Protein AF-A0AAV5TJH9-F1 (afdb_monomer)

Solvent-accessible surface area (backbone atoms only — not comparable to full-atom values): 5012 Å² total; per-residue (Å²): 113,69,70,63,49,56,52,49,54,56,49,61,71,73,48,97,59,59,70,67,48,49,50,36,52,51,53,27,44,50,32,51,50,54,33,5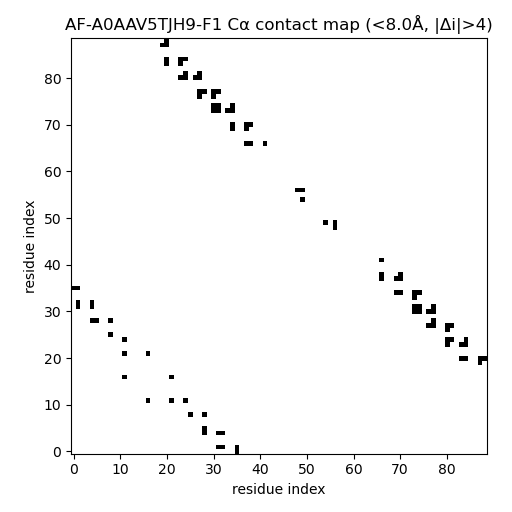2,51,51,52,50,51,51,52,49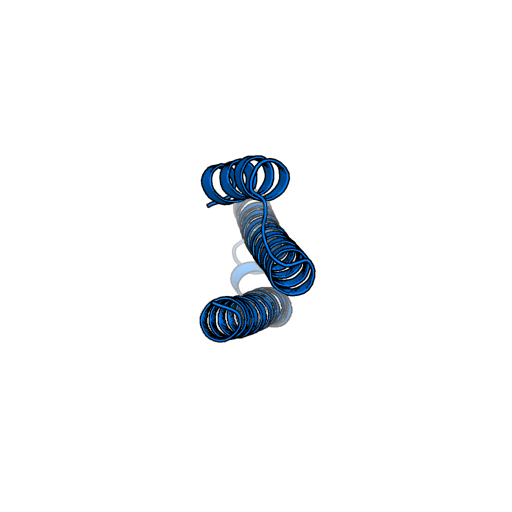,56,50,58,60,51,66,74,80,44,75,84,69,70,84,64,51,62,65,60,58,47,54,52,51,53,50,40,52,51,30,49,53,53,30,51,53,28,52,50,51,45,60,73,72,104

pLDDT: mean 71.46, std 11.89, range [45.25, 86.06]

Mean predicted aligned error: 9.9 Å

Sequence (89 aa):
GLVSSSLIFIAVRKCTLHPNCKALIILWMTAQIIMNLSIIIYSLVFMFIEHEGAPEFIHFPVHRRYFIENSLRFYYVSCFMEFGISFER

Secondary structure (DSSP, 8-state):
-HHHHHHHHHHHHHS---HHHHHHHHHHHHHHHHHHHHHHHHHHHHHHHHHHS-GGGGG-HHHHHHHHHHHHHHHHHHHHHHHHHHH--

Structure (mmCIF, N/CA/C/O backbone):
data_AF-A0AAV5TJH9-F1
#
_entry.id   AF-A0AAV5TJH9-F1
#
loop_
_atom_site.group_PDB
_atom_site.id
_atom_site.type_symbol
_atom_site.label_atom_id
_atom_site.label_alt_id
_atom_site.label_comp_id
_atom_site.label_asym_id
_atom_site.label_entity_id
_atom_site.label_seq_id
_atom_site.pdbx_PDB_ins_code
_atom_site.Cartn_x
_atom_site.Cartn_y
_atom_site.Cartn_z
_atom_site.occupancy
_atom_site.B_iso_or_equiv
_atom_site.auth_seq_id
_atom_site.auth_comp_id
_atom_site.auth_asym_id
_atom_site.auth_atom_id
_atom_site.pdbx_PDB_model_num
ATOM 1 N N . GLY A 1 1 ? -2.342 10.346 -2.809 1.00 51.47 1 GLY A N 1
ATOM 2 C CA . GLY A 1 1 ? -2.379 9.146 -1.948 1.00 51.47 1 GLY A CA 1
ATOM 3 C C . GLY A 1 1 ? -1.680 9.351 -0.611 1.00 51.47 1 GLY A C 1
ATOM 4 O O . GLY A 1 1 ? -2.338 9.324 0.423 1.00 51.47 1 GLY A O 1
ATOM 5 N N . LEU A 1 2 ? -0.362 9.583 -0.614 1.00 52.97 2 LEU A N 1
ATOM 6 C CA . LEU A 1 2 ? 0.459 9.666 0.609 1.00 52.97 2 LEU A CA 1
ATOM 7 C C . LEU A 1 2 ? 0.013 10.747 1.611 1.00 52.97 2 LEU A C 1
ATOM 9 O O . LEU A 1 2 ? -0.132 10.447 2.789 1.00 52.97 2 LEU A O 1
ATOM 13 N N . VAL A 1 3 ? -0.287 11.968 1.152 1.00 52.38 3 VAL A N 1
ATOM 14 C CA . VAL A 1 3 ? -0.688 13.086 2.035 1.00 52.38 3 VAL A CA 1
ATOM 15 C C . VAL A 1 3 ? -1.975 12.777 2.813 1.00 52.38 3 VAL A C 1
ATOM 17 O O . VAL A 1 3 ? -2.042 13.013 4.016 1.00 52.38 3 VAL A O 1
ATOM 20 N N . SER A 1 4 ? -2.973 12.177 2.157 1.00 59.09 4 SER A N 1
ATOM 21 C CA . SER A 1 4 ? -4.238 11.783 2.794 1.00 59.09 4 SER A CA 1
ATOM 22 C C . SER A 1 4 ? -4.041 10.687 3.846 1.00 59.09 4 SER A C 1
ATOM 24 O O . SER A 1 4 ? -4.643 10.746 4.914 1.00 59.09 4 SER A O 1
ATOM 26 N N . SER A 1 5 ? -3.146 9.732 3.578 1.00 60.66 5 SER A N 1
ATOM 27 C CA . SER A 1 5 ? -2.825 8.636 4.504 1.00 60.66 5 SER A CA 1
ATOM 28 C C . SER A 1 5 ? -2.113 9.161 5.760 1.00 60.66 5 SER A C 1
ATOM 30 O O . SER A 1 5 ? -2.452 8.789 6.879 1.00 60.66 5 SER A O 1
ATOM 32 N N . SER A 1 6 ? -1.185 10.108 5.598 1.00 60.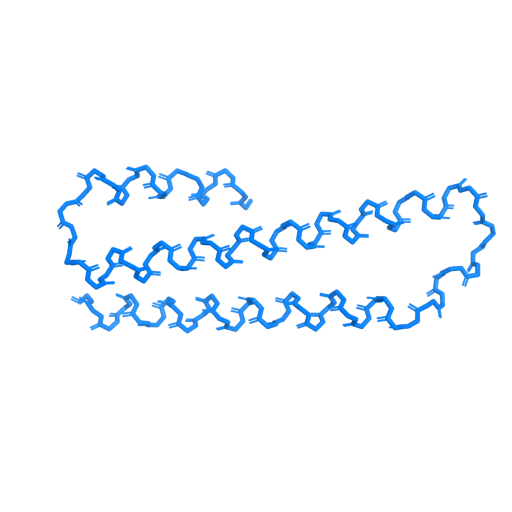81 6 SER A N 1
ATOM 33 C CA . SER A 1 6 ? -0.463 10.735 6.713 1.00 60.81 6 SER A CA 1
ATOM 34 C C . SER A 1 6 ? -1.365 11.584 7.619 1.00 60.81 6 SER A C 1
ATOM 36 O O . SER A 1 6 ? -1.185 11.598 8.836 1.00 60.81 6 SER A O 1
ATOM 38 N N . LEU A 1 7 ? -2.360 12.275 7.052 1.00 60.91 7 LEU A N 1
ATOM 39 C CA . LEU A 1 7 ? -3.319 13.081 7.820 1.00 60.91 7 LEU A CA 1
ATOM 40 C C . LEU A 1 7 ? -4.265 12.213 8.663 1.00 60.91 7 LEU A C 1
ATOM 42 O O . LEU A 1 7 ? -4.547 12.549 9.816 1.00 60.91 7 LEU A O 1
ATOM 46 N N . ILE A 1 8 ? -4.694 11.064 8.131 1.00 66.12 8 ILE A N 1
ATOM 47 C CA . ILE A 1 8 ? -5.522 10.099 8.868 1.00 66.12 8 ILE A CA 1
ATOM 48 C C . ILE A 1 8 ? -4.750 9.523 10.066 1.00 66.12 8 ILE A C 1
ATOM 50 O O . ILE A 1 8 ? -5.328 9.368 11.141 1.00 66.12 8 ILE A O 1
ATOM 54 N N . PHE A 1 9 ? -3.433 9.316 9.953 1.00 63.00 9 PHE A N 1
ATOM 55 C CA . PHE A 1 9 ? -2.598 8.843 11.069 1.00 63.00 9 PHE A CA 1
ATOM 56 C C . PHE A 1 9 ? -2.617 9.802 12.262 1.00 63.00 9 PHE A C 1
ATOM 58 O O . PHE A 1 9 ? -2.728 9.383 13.419 1.00 63.00 9 PHE A O 1
ATOM 65 N N . ILE A 1 10 ? -2.551 11.104 11.982 1.00 61.03 10 ILE A N 1
ATOM 66 C CA . ILE A 1 10 ? -2.590 12.152 13.005 1.00 61.03 10 ILE A CA 1
ATOM 67 C C . ILE A 1 10 ? -3.979 12.216 13.651 1.00 61.03 10 ILE A C 1
ATOM 69 O O . ILE A 1 10 ? -4.078 12.323 14.875 1.00 61.03 10 ILE A O 1
ATOM 73 N N . ALA A 1 11 ? -5.045 12.099 12.854 1.00 60.75 11 ALA A N 1
ATOM 74 C CA . ALA A 1 11 ? -6.419 12.102 13.350 1.00 60.75 11 ALA A CA 1
ATOM 75 C C . ALA A 1 11 ? -6.704 10.893 14.261 1.00 60.75 11 ALA A C 1
ATOM 77 O O . ALA A 1 11 ? -7.188 11.051 15.379 1.00 60.75 11 ALA A O 1
ATOM 78 N N . VAL A 1 12 ? -6.300 9.693 13.843 1.00 61.75 12 VAL A N 1
ATOM 79 C CA . VAL A 1 12 ? -6.498 8.435 14.589 1.00 61.75 12 VAL A CA 1
ATOM 80 C C . VAL A 1 12 ? -5.721 8.416 15.905 1.00 61.75 12 VAL A C 1
ATOM 82 O O . VAL A 1 12 ? -6.160 7.807 16.880 1.00 61.75 12 VAL A O 1
ATOM 85 N N . ARG A 1 13 ? -4.579 9.111 15.985 1.00 60.12 13 ARG A N 1
ATOM 86 C CA . ARG A 1 13 ? -3.864 9.286 17.258 1.00 60.12 13 ARG A CA 1
ATOM 87 C C . ARG A 1 13 ? -4.580 10.211 18.239 1.00 60.12 13 ARG A C 1
ATOM 89 O O . ARG A 1 13 ? -4.367 10.046 19.437 1.00 60.12 13 ARG A O 1
ATOM 96 N N . LYS A 1 14 ? -5.385 11.158 17.751 1.00 60.06 14 LYS A N 1
ATOM 97 C CA . LYS A 1 14 ? -6.111 12.139 18.572 1.00 60.06 14 LYS A CA 1
ATOM 98 C C . LYS A 1 14 ? -7.540 11.711 18.930 1.00 60.06 14 LYS A C 1
ATOM 100 O O . LYS A 1 14 ? -8.089 12.248 19.885 1.00 60.06 14 LYS A O 1
ATOM 105 N N . CYS A 1 15 ? -8.130 10.756 18.212 1.00 62.56 15 CYS A N 1
ATOM 106 C CA . CYS A 1 15 ? -9.457 10.216 18.515 1.00 62.56 15 CYS A CA 1
ATOM 107 C C . CYS A 1 15 ? -9.408 9.065 19.539 1.00 62.56 15 CYS A C 1
ATOM 109 O O . CYS A 1 15 ? -8.544 8.188 19.476 1.00 62.56 15 CYS A O 1
ATOM 111 N N . THR A 1 16 ? -10.383 9.025 20.449 1.00 65.94 16 THR A N 1
ATOM 112 C CA . THR A 1 16 ? -10.669 7.889 21.340 1.00 65.94 16 THR A CA 1
ATOM 113 C C . THR A 1 16 ? -11.351 6.765 20.555 1.00 65.94 16 THR A C 1
ATOM 115 O O . THR A 1 16 ? -12.569 6.629 20.553 1.00 65.94 16 THR A O 1
ATOM 118 N N . LEU A 1 17 ? -10.551 5.979 19.835 1.00 71.31 17 LEU A N 1
ATOM 119 C CA . LEU A 1 17 ? -10.988 4.767 19.134 1.00 71.31 17 LEU A CA 1
ATOM 120 C C . LEU A 1 17 ? -10.706 3.518 19.979 1.00 71.31 17 LEU A C 1
ATOM 122 O O . LEU A 1 17 ? -9.734 3.491 20.738 1.00 71.31 17 LEU A O 1
ATOM 126 N N . HIS A 1 18 ? -11.520 2.471 19.798 1.00 79.81 18 HIS A N 1
ATOM 127 C CA . HIS A 1 18 ? -11.259 1.148 20.369 1.00 79.81 18 HIS A CA 1
ATOM 128 C C . HIS A 1 18 ? -9.850 0.671 19.948 1.00 79.81 18 HIS A C 1
ATOM 130 O O . HIS A 1 18 ? -9.468 0.872 18.787 1.00 79.81 18 HIS A O 1
ATOM 136 N N . PRO A 1 19 ? -9.043 0.076 20.849 1.00 80.81 19 PRO A N 1
ATOM 137 C CA . PRO A 1 19 ? -7.661 -0.307 20.555 1.00 80.81 19 PRO A CA 1
ATOM 138 C C . PRO A 1 19 ? -7.524 -1.210 19.320 1.00 80.81 19 PRO A C 1
ATOM 140 O O . PRO A 1 19 ? -6.580 -1.024 18.552 1.00 80.81 19 PRO A O 1
ATOM 143 N N . ASN A 1 20 ? -8.488 -2.104 19.069 1.00 81.25 20 ASN A N 1
ATOM 144 C CA . ASN A 1 20 ? -8.504 -2.950 17.869 1.00 81.25 20 ASN A CA 1
ATOM 145 C C . ASN A 1 20 ? -8.697 -2.125 16.593 1.00 81.25 20 ASN A C 1
ATOM 147 O O . ASN A 1 20 ? -7.909 -2.236 15.657 1.00 81.25 20 ASN A O 1
ATOM 151 N N . CYS A 1 21 ? -9.688 -1.230 16.579 1.00 80.00 21 CYS A N 1
ATOM 152 C CA . CYS A 1 21 ? -9.945 -0.326 15.459 1.00 80.00 21 CYS A CA 1
ATOM 153 C C . CYS A 1 21 ? -8.721 0.567 15.179 1.00 80.00 21 CYS A C 1
ATOM 155 O O . CYS A 1 21 ? -8.306 0.740 14.035 1.00 80.00 21 CYS A O 1
ATOM 157 N N . LYS A 1 22 ? -8.049 1.053 16.231 1.00 81.31 22 LYS A N 1
ATOM 158 C CA . LYS A 1 22 ? -6.798 1.814 16.106 1.00 81.31 22 LYS A CA 1
ATOM 159 C C . LYS A 1 22 ? -5.674 0.987 15.474 1.00 81.31 22 LYS A C 1
ATOM 161 O O . LYS A 1 22 ? -4.975 1.499 14.601 1.00 81.31 22 LYS A O 1
ATOM 166 N N . ALA A 1 23 ? -5.504 -0.271 15.885 1.00 83.38 23 ALA A N 1
ATOM 167 C CA . ALA A 1 23 ? -4.512 -1.173 15.303 1.00 83.38 23 ALA A CA 1
ATOM 168 C C . ALA A 1 23 ? -4.811 -1.474 13.823 1.00 83.38 23 ALA A C 1
ATOM 170 O O . ALA A 1 23 ? -3.910 -1.372 12.992 1.00 83.38 23 ALA A O 1
ATOM 171 N N . LEU A 1 24 ? -6.072 -1.753 13.479 1.00 82.69 24 LEU A N 1
ATOM 172 C CA . LEU A 1 24 ? -6.510 -2.002 12.102 1.00 82.69 24 LEU A CA 1
ATOM 173 C C . LEU A 1 24 ? -6.286 -0.788 11.196 1.00 82.69 24 LEU A C 1
ATOM 175 O O . LEU A 1 24 ? -5.769 -0.934 10.091 1.00 82.69 24 LEU A O 1
ATOM 179 N N . ILE A 1 25 ? -6.594 0.420 11.675 1.00 83.50 25 ILE A N 1
ATOM 180 C CA . ILE A 1 25 ? -6.359 1.650 10.911 1.00 83.50 25 ILE A CA 1
ATOM 181 C C . ILE A 1 25 ? -4.857 1.897 10.701 1.00 83.50 25 ILE A C 1
ATOM 183 O O . ILE A 1 25 ? -4.447 2.303 9.614 1.00 83.50 25 ILE A O 1
ATOM 187 N N . ILE A 1 26 ? -4.014 1.630 11.707 1.00 84.38 26 ILE A N 1
ATOM 188 C CA . ILE A 1 26 ? -2.554 1.725 11.555 1.00 84.38 26 ILE A CA 1
ATOM 189 C C . ILE A 1 26 ? -2.061 0.725 10.502 1.00 84.38 26 ILE A C 1
ATOM 191 O O . ILE A 1 26 ? -1.3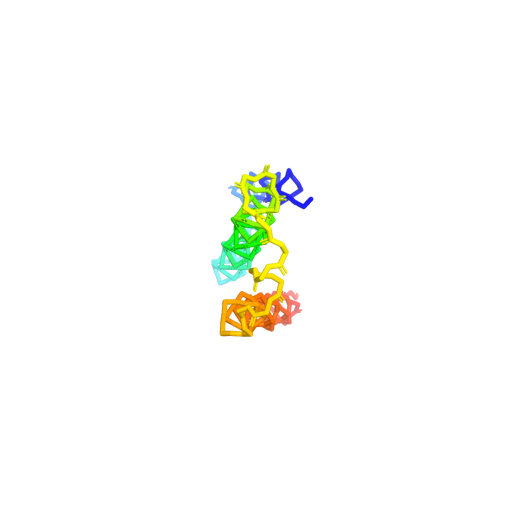29 1.122 9.598 1.00 84.38 26 ILE A O 1
ATOM 195 N N . LEU A 1 27 ? -2.493 -0.538 10.575 1.00 84.75 27 LEU A N 1
ATOM 196 C CA . LEU A 1 27 ? -2.127 -1.577 9.606 1.00 84.75 27 LEU A CA 1
ATOM 197 C C . LEU A 1 27 ? -2.578 -1.223 8.184 1.00 84.75 27 LEU A C 1
ATOM 199 O O . LEU A 1 27 ? -1.796 -1.356 7.241 1.00 84.75 27 LEU A O 1
ATOM 203 N N . TRP A 1 28 ? -3.801 -0.713 8.034 1.00 86.06 28 TRP A N 1
ATOM 204 C CA . TRP A 1 28 ? -4.334 -0.218 6.765 1.00 86.06 28 TRP A CA 1
ATOM 205 C C . TRP A 1 28 ? -3.463 0.898 6.176 1.00 86.06 28 TRP A C 1
ATOM 207 O O . TRP A 1 28 ? -3.043 0.824 5.020 1.00 86.06 28 TRP A O 1
ATOM 217 N N . MET A 1 29 ? -3.111 1.900 6.986 1.00 84.56 29 MET A N 1
ATOM 218 C CA . MET A 1 29 ? -2.249 2.998 6.542 1.00 84.56 29 MET A CA 1
ATOM 219 C C . MET A 1 29 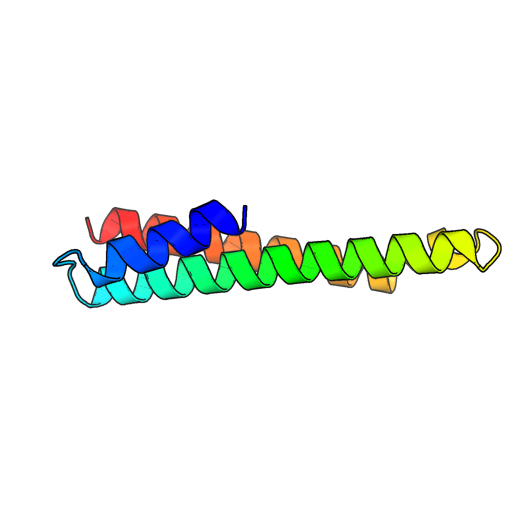? -0.846 2.526 6.162 1.00 84.56 29 MET A C 1
ATOM 221 O O . MET A 1 29 ? -0.297 2.980 5.158 1.00 84.56 29 MET A O 1
ATOM 225 N N . THR A 1 30 ? -0.256 1.606 6.927 1.00 83.94 30 THR A N 1
ATOM 226 C CA . THR A 1 30 ? 1.052 1.032 6.595 1.00 83.94 30 THR A CA 1
ATOM 227 C C . THR A 1 30 ? 1.004 0.284 5.261 1.00 83.94 30 THR A C 1
ATOM 229 O O . THR A 1 30 ? 1.887 0.491 4.429 1.00 83.94 30 THR A O 1
ATOM 232 N N . ALA A 1 31 ? -0.040 -0.511 5.005 1.00 83.69 31 ALA A N 1
ATOM 233 C CA . ALA A 1 31 ? -0.222 -1.200 3.726 1.00 83.69 31 ALA A CA 1
ATOM 234 C C . ALA A 1 31 ? -0.331 -0.213 2.548 1.00 83.69 31 ALA A C 1
ATOM 236 O O . ALA A 1 31 ? 0.335 -0.391 1.526 1.00 83.69 31 ALA A O 1
ATOM 237 N N . GLN A 1 32 ? -1.088 0.876 2.716 1.00 83.06 32 GLN A N 1
ATOM 238 C CA . GLN A 1 32 ? -1.207 1.950 1.723 1.00 83.06 32 GLN A CA 1
ATOM 239 C C . GLN A 1 32 ? 0.131 2.650 1.443 1.00 83.06 32 GLN A C 1
ATOM 241 O O . GLN A 1 32 ? 0.461 2.927 0.287 1.00 83.06 32 GLN A O 1
ATOM 246 N N . ILE A 1 33 ? 0.936 2.930 2.471 1.00 84.44 33 ILE A N 1
ATOM 247 C CA . ILE A 1 33 ? 2.262 3.544 2.301 1.00 84.44 33 ILE A CA 1
ATOM 248 C C . ILE A 1 33 ? 3.192 2.608 1.520 1.00 84.44 33 ILE A C 1
ATOM 250 O O . ILE A 1 33 ? 3.819 3.051 0.557 1.00 84.44 33 ILE A O 1
ATOM 254 N N . ILE A 1 34 ? 3.251 1.322 1.882 1.00 84.19 34 ILE A N 1
ATOM 255 C CA . ILE A 1 34 ? 4.110 0.337 1.204 1.00 84.19 34 ILE A CA 1
ATOM 256 C C . ILE A 1 34 ? 3.696 0.162 -0.262 1.00 84.19 34 ILE A C 1
ATOM 258 O O . ILE A 1 34 ? 4.554 0.124 -1.148 1.00 84.19 34 ILE A O 1
ATOM 262 N N . MET A 1 35 ? 2.391 0.118 -0.541 1.00 83.19 35 MET A N 1
ATOM 263 C CA . MET A 1 35 ? 1.870 0.069 -1.908 1.00 83.19 35 MET A CA 1
ATOM 264 C C . MET A 1 35 ? 2.311 1.291 -2.723 1.00 83.19 35 MET A C 1
ATOM 266 O O . MET A 1 35 ? 2.853 1.136 -3.817 1.00 83.19 35 MET A O 1
ATOM 270 N N . ASN A 1 36 ? 2.132 2.502 -2.181 1.00 82.94 36 ASN A N 1
ATOM 271 C CA . ASN A 1 36 ? 2.527 3.739 -2.858 1.00 82.94 36 ASN A CA 1
ATOM 272 C C . ASN A 1 36 ? 4.044 3.799 -3.104 1.00 82.94 36 ASN A C 1
ATOM 274 O O . ASN A 1 36 ? 4.465 4.162 -4.199 1.00 82.94 36 ASN A O 1
ATOM 278 N N . LEU A 1 37 ? 4.865 3.402 -2.126 1.00 83.25 37 LEU A N 1
ATOM 279 C CA . LEU A 1 37 ? 6.320 3.323 -2.289 1.00 83.25 37 LEU A CA 1
ATOM 280 C C . LEU A 1 37 ? 6.713 2.328 -3.385 1.00 83.25 37 LEU A C 1
ATOM 282 O O . LEU A 1 37 ? 7.560 2.645 -4.213 1.00 83.25 37 LEU A O 1
ATOM 286 N N . SER A 1 38 ? 6.064 1.163 -3.439 1.00 79.94 38 SER A N 1
ATOM 287 C CA . SER A 1 38 ? 6.330 0.147 -4.466 1.00 79.94 38 SER A CA 1
ATOM 288 C C . SER A 1 38 ? 6.035 0.667 -5.878 1.00 79.94 38 SER A C 1
ATOM 290 O O . SER A 1 38 ? 6.821 0.437 -6.794 1.00 79.94 38 SER A O 1
ATOM 292 N N . ILE A 1 39 ? 4.938 1.417 -6.047 1.00 80.00 39 ILE A N 1
ATOM 293 C CA . ILE A 1 39 ? 4.561 2.047 -7.324 1.00 80.00 39 ILE A CA 1
ATOM 294 C C . ILE A 1 39 ? 5.554 3.150 -7.710 1.00 80.00 39 ILE A C 1
ATOM 296 O O . ILE A 1 39 ? 5.957 3.230 -8.871 1.00 80.00 39 ILE A O 1
ATOM 300 N N . ILE A 1 40 ? 5.976 3.988 -6.757 1.00 83.00 40 ILE A N 1
ATOM 301 C CA . ILE A 1 40 ? 6.963 5.050 -7.003 1.00 83.00 40 ILE A CA 1
ATOM 302 C C . ILE A 1 40 ? 8.305 4.444 -7.419 1.00 83.00 40 ILE A C 1
ATOM 304 O O . ILE A 1 40 ? 8.874 4.874 -8.417 1.00 83.00 40 ILE A O 1
ATOM 308 N N . ILE A 1 41 ? 8.787 3.420 -6.706 1.00 81.06 41 ILE A N 1
ATOM 309 C CA . ILE A 1 41 ? 10.037 2.722 -7.040 1.00 81.06 41 ILE A CA 1
ATOM 310 C C . ILE A 1 41 ? 9.947 2.109 -8.438 1.00 81.06 41 ILE A C 1
ATOM 312 O O . ILE A 1 41 ? 10.853 2.317 -9.238 1.00 81.06 41 ILE A O 1
ATOM 316 N N . TYR A 1 42 ? 8.849 1.418 -8.764 1.00 75.69 42 TYR A N 1
ATOM 317 C CA . TYR A 1 42 ? 8.632 0.887 -10.112 1.00 75.69 42 TYR A CA 1
ATOM 318 C C . TYR A 1 42 ? 8.682 1.987 -11.180 1.00 75.69 42 TYR A C 1
ATOM 320 O O . TYR A 1 42 ? 9.353 1.832 -12.196 1.00 75.69 42 TYR A O 1
ATOM 328 N N . SER A 1 43 ? 8.017 3.116 -10.928 1.00 74.62 43 SER A N 1
ATOM 329 C CA . SER A 1 43 ? 7.960 4.243 -11.866 1.00 74.62 43 SER A CA 1
ATOM 330 C C . SER A 1 43 ? 9.328 4.905 -12.059 1.00 74.62 43 SER A C 1
ATOM 332 O O . SER A 1 43 ? 9.676 5.264 -13.178 1.00 74.62 43 SER A O 1
ATOM 334 N N . LEU A 1 44 ? 10.124 5.037 -10.991 1.00 74.88 44 LEU A N 1
ATOM 335 C CA . LEU A 1 44 ? 11.496 5.547 -11.062 1.00 74.88 44 LEU A CA 1
ATOM 336 C C . LEU A 1 44 ? 12.395 4.598 -11.855 1.00 74.88 44 LEU A C 1
ATOM 338 O O . LEU A 1 44 ? 13.071 5.037 -12.776 1.00 74.88 44 LEU A O 1
ATOM 342 N N . VAL A 1 45 ? 12.364 3.301 -11.536 1.00 71.81 45 VAL A N 1
ATOM 343 C CA . VAL A 1 45 ? 13.126 2.274 -12.261 1.00 71.81 45 VAL A CA 1
ATOM 344 C C . VAL A 1 45 ? 12.780 2.303 -13.751 1.00 71.81 45 VAL A C 1
ATOM 346 O O . VAL A 1 45 ? 13.679 2.284 -14.581 1.00 71.81 45 VAL A O 1
ATOM 349 N N . PHE A 1 46 ? 11.498 2.426 -14.094 1.00 66.38 46 PHE A N 1
ATOM 350 C CA . PHE A 1 46 ? 11.050 2.535 -15.480 1.00 66.38 46 PHE A CA 1
ATOM 351 C C . PHE A 1 46 ? 11.580 3.806 -16.174 1.00 66.38 46 PHE A C 1
ATOM 353 O O . PHE A 1 46 ? 12.163 3.712 -17.250 1.00 66.38 46 PHE A O 1
ATOM 360 N N . MET A 1 47 ? 11.461 4.977 -15.534 1.00 6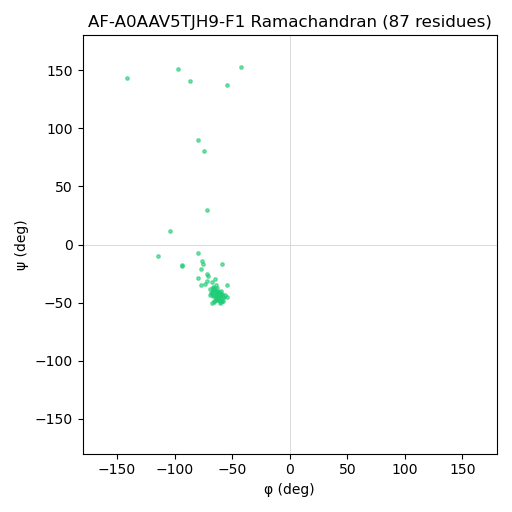6.44 47 MET A N 1
ATOM 361 C CA . MET A 1 47 ? 11.923 6.254 -16.102 1.00 66.44 47 MET A CA 1
ATOM 362 C C . MET A 1 47 ? 13.445 6.331 -16.300 1.00 66.44 47 MET A C 1
ATOM 364 O O . MET A 1 47 ? 13.894 6.891 -17.296 1.00 66.44 47 MET A O 1
ATOM 368 N N . PHE A 1 48 ? 14.249 5.787 -15.379 1.00 64.19 48 PHE A N 1
ATOM 369 C CA . PHE A 1 48 ? 15.714 5.799 -15.510 1.00 64.19 48 PHE A CA 1
ATOM 370 C C . PHE A 1 48 ? 16.217 4.817 -16.576 1.00 64.19 48 PHE A C 1
ATOM 372 O O . PHE A 1 48 ? 17.197 5.103 -17.257 1.00 64.19 48 PHE A O 1
ATOM 379 N N . ILE A 1 49 ? 15.545 3.676 -16.746 1.00 60.94 49 ILE A N 1
ATOM 380 C CA . ILE A 1 49 ? 15.971 2.635 -17.686 1.00 60.94 49 ILE A CA 1
ATOM 381 C C . ILE A 1 49 ? 15.642 3.002 -19.144 1.00 60.94 49 ILE A C 1
ATOM 383 O O . ILE A 1 49 ? 16.438 2.702 -20.030 1.00 60.94 49 ILE A O 1
ATOM 387 N N . GLU A 1 50 ? 14.525 3.687 -19.413 1.00 53.06 50 GLU A N 1
ATOM 388 C CA . GLU A 1 50 ? 14.152 4.085 -20.784 1.00 53.06 50 GLU A CA 1
ATOM 389 C C . GLU A 1 50 ? 14.968 5.264 -21.348 1.00 53.06 50 GLU A C 1
ATOM 391 O O . GLU A 1 50 ? 14.975 5.469 -22.562 1.00 53.06 50 GLU A O 1
ATOM 396 N N . HIS A 1 51 ? 15.662 6.045 -20.510 1.00 53.62 51 HIS A N 1
ATOM 397 C CA . HIS A 1 51 ? 16.426 7.210 -20.975 1.00 53.62 51 HIS A CA 1
ATOM 398 C C . HIS A 1 51 ? 17.909 6.951 -21.275 1.00 53.62 51 HIS A C 1
ATOM 400 O O . HIS A 1 51 ? 18.495 7.736 -22.018 1.00 53.62 51 HIS A O 1
ATOM 406 N N . GLU A 1 52 ? 18.511 5.863 -20.783 1.00 52.91 52 GLU A N 1
ATOM 407 C CA . GLU A 1 52 ? 19.951 5.598 -20.982 1.00 52.91 52 GLU A CA 1
ATOM 408 C C . GLU A 1 52 ? 20.275 4.357 -21.834 1.00 52.91 52 GLU A C 1
ATOM 410 O O . GLU A 1 52 ? 21.419 4.189 -22.256 1.00 52.91 52 GLU A O 1
ATOM 415 N N . GLY A 1 53 ? 19.297 3.508 -22.162 1.00 45.97 53 GLY A N 1
ATOM 416 C CA . GLY A 1 53 ? 19.516 2.300 -22.960 1.00 45.97 53 GLY A CA 1
ATOM 417 C C . GLY A 1 53 ? 18.381 2.043 -23.943 1.00 45.97 53 GLY A C 1
ATOM 418 O O . GLY A 1 53 ? 17.219 2.291 -23.644 1.00 45.97 53 GLY A O 1
ATOM 419 N N . ALA A 1 54 ? 18.727 1.540 -25.129 1.00 45.25 54 ALA A N 1
ATOM 420 C CA . ALA A 1 54 ? 17.798 1.067 -26.155 1.00 45.25 54 ALA A CA 1
ATOM 421 C C . ALA A 1 54 ? 16.619 0.237 -25.568 1.00 45.25 54 ALA A C 1
ATOM 423 O O . ALA A 1 54 ? 16.782 -0.406 -24.528 1.00 45.25 54 ALA A O 1
ATOM 424 N N . PRO A 1 55 ? 15.443 0.197 -26.233 1.00 53.47 55 PRO A N 1
ATOM 425 C CA . PRO A 1 55 ? 14.147 -0.235 -25.680 1.00 53.47 55 PRO A CA 1
ATOM 426 C C . PRO A 1 55 ? 14.010 -1.754 -25.431 1.00 53.47 55 PRO A C 1
ATOM 428 O O . PRO A 1 55 ? 12.917 -2.312 -25.484 1.00 53.47 55 PRO A O 1
ATOM 431 N N . GLU A 1 56 ? 15.102 -2.456 -25.142 1.00 51.56 56 GLU A N 1
ATOM 432 C CA . GLU A 1 56 ? 15.111 -3.887 -24.825 1.00 51.56 56 GLU A CA 1
ATOM 433 C C . GLU A 1 56 ? 14.625 -4.166 -23.391 1.00 51.56 56 GLU A C 1
ATOM 435 O O . GLU A 1 56 ? 14.111 -5.247 -23.098 1.00 51.56 56 GLU A O 1
ATOM 440 N N . PHE A 1 57 ? 14.680 -3.174 -22.495 1.00 50.53 57 PHE A N 1
ATOM 441 C CA . PHE A 1 57 ? 14.206 -3.315 -21.112 1.00 50.53 57 PHE A CA 1
ATOM 442 C C . PHE A 1 57 ? 12.682 -3.288 -20.943 1.00 50.53 57 PHE A C 1
ATOM 444 O O . PHE A 1 57 ? 12.177 -3.753 -19.917 1.00 50.53 57 PHE A O 1
ATOM 451 N N . ILE A 1 58 ? 11.935 -2.852 -21.965 1.00 51.44 58 ILE A N 1
ATOM 452 C CA . ILE A 1 58 ? 10.463 -2.947 -22.014 1.00 51.44 58 ILE A CA 1
ATOM 453 C C . ILE A 1 58 ? 10.010 -4.422 -21.891 1.00 51.44 58 ILE A C 1
ATOM 455 O O . ILE A 1 58 ? 8.869 -4.719 -21.524 1.00 51.44 58 ILE A O 1
ATOM 459 N N . HIS A 1 59 ? 10.933 -5.364 -22.112 1.00 50.72 59 HIS A N 1
ATOM 460 C CA . HIS A 1 59 ? 10.694 -6.797 -22.113 1.00 50.72 59 HIS A CA 1
ATOM 461 C C . HIS A 1 59 ? 11.171 -7.572 -20.883 1.00 50.72 59 HIS A C 1
ATOM 463 O O . HIS A 1 59 ? 11.113 -8.791 -20.960 1.00 50.72 59 HIS A O 1
ATOM 469 N N . PHE A 1 60 ? 11.568 -6.973 -19.748 1.00 55.22 60 PHE A N 1
ATOM 470 C CA . PHE A 1 60 ? 11.803 -7.773 -18.528 1.00 55.22 60 PHE A CA 1
ATOM 471 C C . PHE A 1 60 ? 10.473 -8.108 -17.827 1.00 55.22 60 PHE A C 1
ATOM 473 O O . PHE A 1 60 ? 10.023 -7.371 -16.939 1.00 55.22 60 PHE A O 1
ATOM 480 N N . PRO A 1 61 ? 9.814 -9.239 -18.160 1.00 59.88 61 PRO A N 1
ATOM 481 C CA . PRO A 1 61 ? 8.437 -9.501 -17.747 1.00 59.88 61 PRO A CA 1
ATOM 482 C C . PRO A 1 61 ? 8.387 -9.796 -16.244 1.00 59.88 61 PRO A C 1
ATOM 484 O O . PRO A 1 61 ? 7.373 -9.571 -15.591 1.00 59.88 61 PRO A O 1
ATOM 487 N N . VAL A 1 62 ? 9.508 -10.273 -15.693 1.00 65.81 62 VAL A N 1
ATOM 488 C CA . VAL A 1 62 ? 9.679 -10.669 -14.296 1.00 65.81 62 VAL A CA 1
ATOM 489 C C . VAL A 1 62 ? 9.588 -9.462 -13.366 1.00 65.81 62 VAL A C 1
ATOM 491 O O . VAL A 1 62 ? 8.882 -9.533 -12.364 1.00 65.81 62 VAL A O 1
ATOM 494 N N . HIS A 1 63 ? 10.222 -8.334 -13.707 1.00 65.31 63 HIS A N 1
ATOM 495 C CA . HIS A 1 63 ? 10.162 -7.131 -12.873 1.00 65.31 63 HIS A CA 1
ATOM 496 C C . HIS A 1 63 ? 8.757 -6.537 -12.868 1.00 65.31 63 HIS A C 1
ATOM 498 O O . HIS A 1 63 ? 8.173 -6.357 -11.801 1.00 65.31 63 HIS A O 1
ATOM 504 N N . ARG A 1 64 ? 8.165 -6.328 -14.050 1.00 65.94 64 ARG A N 1
ATOM 505 C CA . ARG A 1 64 ? 6.784 -5.843 -14.171 1.00 65.94 64 ARG A CA 1
ATOM 506 C C . ARG A 1 64 ? 5.804 -6.731 -13.400 1.00 65.94 64 ARG A C 1
ATOM 508 O O . ARG A 1 64 ? 4.969 -6.219 -12.659 1.00 65.94 64 ARG A O 1
ATOM 515 N N . ARG A 1 65 ? 5.931 -8.054 -13.531 1.00 71.88 65 ARG A N 1
ATOM 516 C CA . ARG A 1 65 ? 5.098 -9.021 -12.810 1.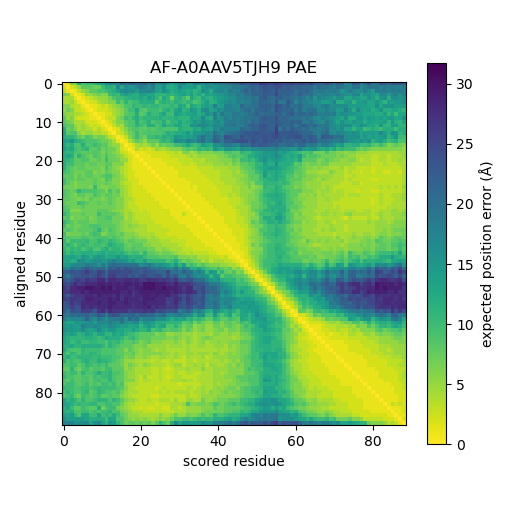00 71.88 65 ARG A CA 1
ATOM 517 C C . ARG A 1 65 ? 5.279 -8.918 -11.296 1.00 71.88 65 ARG A C 1
ATOM 519 O O . ARG A 1 65 ? 4.282 -8.844 -10.592 1.00 71.88 65 ARG A O 1
ATOM 526 N N . TYR A 1 66 ? 6.514 -8.831 -10.803 1.00 75.56 66 TYR A N 1
ATOM 527 C CA . TYR A 1 66 ? 6.802 -8.705 -9.372 1.00 75.56 66 TYR A CA 1
ATOM 528 C C . TYR A 1 66 ? 6.183 -7.444 -8.751 1.00 75.56 66 TYR A C 1
ATOM 530 O O . TYR A 1 66 ? 5.563 -7.514 -7.690 1.00 75.56 66 TYR A O 1
ATOM 538 N N . PHE A 1 67 ? 6.308 -6.293 -9.418 1.00 71.44 67 PHE A N 1
ATOM 539 C CA . PHE A 1 67 ? 5.736 -5.041 -8.918 1.00 71.44 67 PHE A CA 1
ATOM 540 C C . PHE A 1 67 ? 4.203 -5.044 -8.973 1.00 71.44 67 PHE A C 1
ATOM 542 O O . PHE A 1 67 ? 3.575 -4.690 -7.979 1.00 71.44 67 PHE A O 1
ATOM 549 N N . ILE A 1 68 ? 3.596 -5.515 -10.070 1.00 75.31 68 ILE A N 1
ATOM 550 C CA . ILE A 1 68 ? 2.130 -5.620 -10.189 1.00 75.31 68 ILE A CA 1
ATOM 551 C C . ILE A 1 68 ? 1.560 -6.595 -9.150 1.00 75.31 68 ILE A C 1
ATOM 553 O O . ILE A 1 68 ? 0.594 -6.260 -8.467 1.00 75.31 68 ILE A O 1
ATOM 557 N N . GLU A 1 69 ? 2.156 -7.781 -8.995 1.00 81.06 69 GLU A N 1
ATOM 558 C CA . GLU A 1 69 ? 1.704 -8.775 -8.016 1.00 81.06 69 GLU A CA 1
ATOM 559 C C . GLU A 1 69 ? 1.812 -8.240 -6.583 1.00 81.06 69 GLU A C 1
A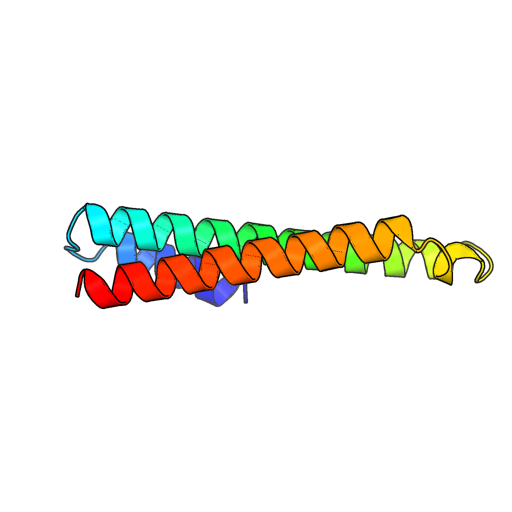TOM 561 O O . GLU A 1 69 ? 0.885 -8.423 -5.793 1.00 81.06 69 GLU A O 1
ATOM 566 N N . ASN A 1 70 ? 2.891 -7.528 -6.244 1.00 79.44 70 ASN A N 1
ATOM 567 C CA . ASN A 1 70 ? 3.025 -6.904 -4.928 1.00 79.44 70 ASN A CA 1
ATOM 568 C C . ASN A 1 70 ? 2.011 -5.778 -4.713 1.00 79.44 70 ASN A C 1
ATOM 570 O O . ASN A 1 70 ? 1.371 -5.741 -3.663 1.00 79.44 70 ASN A O 1
ATOM 574 N N . SER A 1 71 ? 1.798 -4.900 -5.696 1.00 75.12 71 SER A N 1
ATOM 575 C CA . SER A 1 71 ? 0.772 -3.855 -5.605 1.00 75.12 71 SER A CA 1
ATOM 576 C C . SER A 1 71 ? -0.628 -4.445 -5.411 1.00 75.12 71 SER A C 1
ATOM 578 O O . SER A 1 71 ? -1.365 -3.972 -4.549 1.00 75.12 71 SER A O 1
ATOM 580 N N . LEU A 1 72 ? -0.974 -5.518 -6.132 1.00 80.44 72 LEU A N 1
ATOM 581 C CA . LEU A 1 72 ? -2.245 -6.228 -5.957 1.00 80.44 72 LEU A CA 1
ATOM 582 C C . LEU A 1 72 ? -2.365 -6.861 -4.566 1.00 80.44 72 LEU A C 1
ATOM 584 O O . LEU A 1 72 ? -3.408 -6.739 -3.928 1.00 80.44 72 LEU A O 1
ATOM 588 N N . ARG A 1 73 ? -1.303 -7.493 -4.052 1.00 83.44 73 ARG A N 1
ATOM 589 C CA . ARG A 1 73 ? -1.294 -8.060 -2.692 1.00 83.44 73 ARG A CA 1
ATOM 590 C C . ARG A 1 73 ? -1.565 -6.994 -1.634 1.00 83.44 73 ARG A C 1
ATOM 592 O O . ARG A 1 73 ? -2.425 -7.199 -0.781 1.00 83.44 73 ARG A O 1
ATOM 599 N N . PHE A 1 74 ? -0.877 -5.854 -1.700 1.00 81.50 74 PHE A N 1
ATOM 600 C CA . PHE A 1 74 ? -1.102 -4.765 -0.746 1.00 81.50 74 PHE A CA 1
ATOM 601 C C . PHE A 1 74 ? -2.479 -4.118 -0.904 1.00 81.50 74 PHE A C 1
ATOM 603 O O . PHE A 1 74 ? -3.074 -3.737 0.102 1.00 81.50 74 PHE A O 1
ATOM 610 N N . TYR A 1 75 ? -3.022 -4.064 -2.123 1.00 80.38 75 TYR A N 1
ATOM 611 C CA . TYR A 1 75 ? -4.400 -3.643 -2.356 1.00 80.38 75 TYR A CA 1
ATOM 612 C C . TYR A 1 75 ? -5.404 -4.563 -1.642 1.00 80.38 75 TYR A C 1
ATOM 614 O O . TYR A 1 75 ? -6.218 -4.078 -0.859 1.00 80.38 75 TYR A O 1
ATOM 622 N N . TYR A 1 76 ? -5.296 -5.887 -1.806 1.00 84.88 76 TYR A N 1
ATOM 623 C CA . TYR A 1 76 ? -6.174 -6.839 -1.110 1.00 84.88 76 T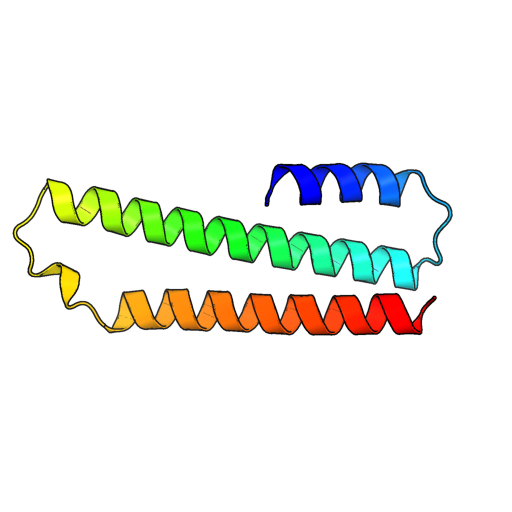YR A CA 1
ATOM 624 C C . TYR A 1 76 ? -6.051 -6.761 0.415 1.00 84.88 76 TYR A C 1
ATOM 626 O O . TYR A 1 76 ? -7.066 -6.775 1.112 1.00 84.88 76 TYR A O 1
ATOM 634 N N . VAL A 1 77 ? -4.827 -6.633 0.942 1.00 85.00 77 VAL A N 1
ATOM 635 C CA . VAL A 1 77 ? -4.599 -6.417 2.381 1.00 85.00 77 VAL A CA 1
ATOM 636 C C . VAL A 1 77 ? -5.284 -5.132 2.844 1.00 85.00 77 VAL A C 1
ATOM 638 O O . VAL A 1 77 ? -5.944 -5.129 3.880 1.00 85.00 77 VAL A O 1
ATOM 641 N N . SER A 1 78 ? -5.183 -4.055 2.063 1.00 82.69 78 SER A N 1
ATOM 642 C CA . SER A 1 78 ? -5.847 -2.791 2.372 1.00 82.69 78 SER A CA 1
ATOM 643 C C . SER A 1 78 ? -7.370 -2.944 2.415 1.00 82.69 78 SER A C 1
ATOM 645 O O . SER A 1 78 ? -7.989 -2.481 3.368 1.00 82.69 78 SER A O 1
ATOM 647 N N . CYS A 1 79 ? -7.973 -3.632 1.443 1.00 83.38 79 CYS A N 1
ATOM 648 C CA . CYS A 1 79 ? -9.414 -3.884 1.437 1.00 83.38 79 CYS A CA 1
ATOM 649 C C . CYS A 1 79 ? -9.857 -4.717 2.648 1.00 83.38 79 CYS A C 1
ATOM 651 O O . CYS A 1 79 ? -10.865 -4.403 3.275 1.00 83.38 79 CYS A O 1
ATOM 653 N N . PHE A 1 80 ? -9.100 -5.754 3.022 1.00 85.81 80 PHE A N 1
ATOM 654 C CA . PHE A 1 80 ? -9.429 -6.577 4.190 1.00 85.81 80 PHE A CA 1
ATOM 655 C C . PHE A 1 80 ? -9.416 -5.763 5.489 1.00 85.81 80 PHE A C 1
ATOM 657 O O . PHE A 1 80 ? -10.306 -5.909 6.327 1.00 85.81 80 PHE A O 1
ATOM 664 N N . MET A 1 81 ? -8.442 -4.861 5.639 1.00 83.56 81 MET A N 1
ATOM 665 C CA . MET A 1 81 ? -8.393 -3.967 6.794 1.00 83.56 81 MET A CA 1
ATOM 666 C C . MET A 1 81 ? -9.562 -2.971 6.795 1.00 83.56 81 MET A C 1
ATOM 668 O O . MET A 1 81 ? -10.126 -2.731 7.856 1.00 83.56 81 MET A O 1
ATOM 672 N N . GLU A 1 82 ? -9.988 -2.444 5.639 1.00 79.44 82 GLU A N 1
ATOM 673 C CA . GLU A 1 82 ? -11.191 -1.591 5.538 1.00 79.44 82 GLU A CA 1
ATOM 674 C C . GLU A 1 82 ? -12.463 -2.322 5.973 1.00 79.44 82 GLU A C 1
ATOM 676 O O . GLU A 1 82 ? -13.272 -1.761 6.718 1.00 79.44 82 GLU A O 1
ATOM 681 N N . PHE A 1 83 ? -12.620 -3.586 5.569 1.00 82.75 83 PHE A N 1
ATOM 682 C CA . PHE A 1 83 ? -13.707 -4.431 6.059 1.00 82.75 83 PHE A CA 1
ATOM 683 C C . PHE A 1 83 ? -13.624 -4.626 7.576 1.00 82.75 83 PHE A C 1
ATOM 685 O O . PHE A 1 83 ? -14.618 -4.409 8.262 1.00 82.75 83 PHE A O 1
ATOM 692 N N . GLY A 1 84 ? -12.448 -4.955 8.121 1.00 76.75 84 GLY A N 1
ATOM 693 C CA . GLY A 1 84 ? -12.255 -5.110 9.568 1.00 76.75 84 GLY A CA 1
ATOM 694 C C . GLY A 1 84 ? -12.591 -3.842 10.361 1.00 76.75 84 GLY A C 1
ATOM 695 O O . GLY A 1 84 ? -13.270 -3.912 11.381 1.00 76.75 84 GLY A O 1
ATOM 696 N N . ILE A 1 85 ? -12.184 -2.670 9.865 1.00 79.88 85 ILE A N 1
ATOM 697 C CA . ILE A 1 85 ? -12.527 -1.368 10.460 1.00 79.88 85 ILE A CA 1
ATOM 698 C C . ILE A 1 85 ? -14.042 -1.133 10.424 1.00 79.88 85 ILE A C 1
ATOM 700 O O . ILE A 1 85 ? -14.590 -0.567 11.367 1.00 79.88 85 ILE A O 1
ATOM 704 N N . SER A 1 86 ? -14.709 -1.557 9.348 1.00 75.12 86 SER A N 1
ATOM 705 C CA . SER A 1 86 ? -16.159 -1.414 9.187 1.00 75.12 86 SER A CA 1
ATOM 706 C C . SER A 1 86 ? -16.954 -2.350 10.104 1.00 75.12 86 SER A C 1
ATOM 708 O O . SER A 1 86 ? -18.038 -1.968 10.520 1.00 75.12 86 SER A O 1
ATOM 710 N N . PHE A 1 87 ? -16.427 -3.536 10.435 1.00 78.06 87 PHE A N 1
ATOM 711 C CA . PHE A 1 87 ? -17.049 -4.483 11.377 1.00 78.06 87 PHE A CA 1
ATOM 712 C C . PHE A 1 87 ? -16.829 -4.132 12.855 1.00 78.06 87 PHE A C 1
ATOM 714 O O . PHE A 1 87 ? -17.647 -4.494 13.693 1.00 78.06 87 PHE A O 1
ATOM 721 N N . GLU A 1 88 ? -15.721 -3.467 13.190 1.00 72.38 88 GLU A N 1
ATOM 722 C CA . GLU A 1 88 ? -15.442 -2.974 14.552 1.00 72.38 88 GLU A CA 1
ATOM 723 C C . GLU A 1 88 ? -16.173 -1.655 14.880 1.00 72.38 88 GLU A C 1
ATOM 725 O O . GLU A 1 88 ? -16.096 -1.182 16.015 1.00 72.38 88 GLU A O 1
ATOM 730 N N . ARG A 1 89 ? -16.838 -1.040 13.895 1.00 62.88 89 ARG A N 1
ATOM 731 C CA . ARG A 1 89 ? -17.716 0.126 14.061 1.00 62.88 89 ARG A CA 1
ATOM 732 C C . ARG A 1 89 ? -19.150 -0.301 14.336 1.00 62.88 89 ARG A C 1
ATOM 734 O O . ARG A 1 89 ? -19.784 0.406 15.149 1.00 62.88 89 ARG A O 1
#

Foldseek 3Di:
DLVVLVVVLVVLVVDPDDPQLSVLSVQLSVLVVVLVVLVVVLVVVVVVVPPPDDPPVVPPVVSVCVSVVSSVVSVVSNVVSVVVSVVSD

Organism: NCBI:txid358040

Nearest PDB structures (foldseek):
  8szb-assembly1_A  TM=6.338E-01  e=4.234E+00  Homo sapiens

Radius of gyration: 17.07 Å; Cα contacts (8 Å, |Δi|>4): 52; chains: 1; bounding box: 38×24×48 Å